Protein AF-A0A924TX08-F1 (afdb_monomer)

Foldseek 3Di:
DPDDPFAAWDWDPPDLQEIETATELDPVRPPCVLVVLVPRAHPAPDHHDYHDPHHPYHDPNSVVSVVVSVVVRVVVRD

Radius of gyration: 13.04 Å; Cα contacts (8 Å, |Δi|>4): 124; chains: 1; bounding box: 29×23×42 Å

Secondary structure (DSSP, 8-state):
-PPP-PPBPEEEEEETTEEEEEEEESTTT-TTHHHHHHH----TT---EEEEEEEEEE-HHHHHHHHHHHHHHHHHT-

pLDDT: mean 89.66, std 10.44, range [42.97, 97.81]

Mean predicted aligned error: 4.44 Å

Nearest PDB structures (foldseek):
  6xgy-assembly1_B-2  TM=8.417E-01  e=1.146E-02  Escherichia coli
  6xgz-assembly2_D  TM=7.682E-01  e=1.827E-02  Escherichia coli
  8ih8-assembly1_A  TM=6.734E-01  e=5.825E-01  Mycobacterium tuberculosis H37Rv
  4qtp-assembly2_B  TM=6.947E-01  e=9.923E-01  Mycobacterium avium subsp. paratuberculosis K-10

Solvent-accessible surface area (backbone atoms only — not comparable to full-atom values): 4482 Å² total; per-residue (Å²): 133,81,81,75,84,73,54,50,27,45,75,47,65,91,42,76,46,36,35,42,36,30,25,20,26,23,80,90,20,33,80,70,39,68,61,56,61,68,72,63,75,59,57,66,80,47,88,63,48,78,41,56,90,52,48,76,40,78,39,70,58,30,52,49,54,53,50,56,50,51,54,50,42,50,75,72,43,62

Structure (mmCIF, N/CA/C/O backbone):
data_AF-A0A924TX08-F1
#
_entry.id   AF-A0A924TX08-F1
#
loop_
_atom_site.group_PDB
_atom_site.id
_atom_site.type_symbol
_atom_site.label_atom_id
_atom_site.label_alt_id
_atom_site.label_comp_id
_atom_site.label_asym_id
_atom_site.label_entity_id
_atom_site.label_seq_id
_atom_site.pdbx_PDB_ins_code
_atom_site.Cartn_x
_atom_site.Cartn_y
_atom_site.Cartn_z
_atom_site.occupancy
_atom_site.B_iso_or_equiv
_atom_site.auth_seq_id
_atom_site.auth_comp_id
_atom_site.auth_asym_id
_atom_site.auth_atom_id
_atom_site.pdbx_PDB_model_num
ATOM 1 N N . MET A 1 1 ? 16.208 2.167 -27.647 1.00 48.50 1 MET A N 1
ATOM 2 C CA . MET A 1 1 ? 15.184 2.890 -26.860 1.00 48.50 1 MET A CA 1
ATOM 3 C C . MET A 1 1 ? 15.720 3.068 -25.451 1.00 48.50 1 MET A C 1
ATOM 5 O O . MET A 1 1 ? 16.143 2.073 -24.876 1.00 48.50 1 MET A O 1
ATOM 9 N N . MET A 1 2 ? 15.769 4.291 -24.919 1.00 42.97 2 MET A N 1
ATOM 10 C CA . MET A 1 2 ? 16.092 4.487 -23.500 1.00 42.97 2 MET A CA 1
ATOM 11 C C . MET A 1 2 ? 14.871 4.110 -22.649 1.00 42.97 2 MET A C 1
ATOM 13 O O . MET A 1 2 ? 13.758 4.448 -23.057 1.00 42.97 2 MET A O 1
ATOM 17 N N . PRO A 1 3 ? 15.035 3.399 -21.518 1.00 60.16 3 PRO A N 1
ATOM 18 C CA . PRO A 1 3 ? 13.914 3.095 -20.639 1.00 60.16 3 PRO A CA 1
ATOM 19 C C . PRO A 1 3 ? 13.308 4.411 -20.154 1.00 60.16 3 PRO A C 1
ATOM 21 O O . PRO A 1 3 ? 14.014 5.243 -19.584 1.00 60.16 3 PRO A O 1
ATOM 24 N N . THR A 1 4 ? 12.014 4.621 -20.388 1.00 60.06 4 THR A N 1
ATOM 25 C CA . THR A 1 4 ? 11.292 5.725 -19.754 1.00 60.06 4 THR A CA 1
ATOM 26 C C . THR A 1 4 ? 11.395 5.523 -18.242 1.00 60.06 4 THR A C 1
ATOM 28 O O . THR A 1 4 ? 11.103 4.412 -17.784 1.00 60.06 4 THR A O 1
ATOM 31 N N . PRO A 1 5 ? 11.832 6.524 -17.456 1.00 64.12 5 PRO A N 1
ATOM 32 C CA . PRO A 1 5 ? 11.883 6.382 -16.010 1.00 64.12 5 PRO A CA 1
ATOM 33 C C . PRO A 1 5 ? 10.484 6.033 -15.499 1.00 64.12 5 PRO A C 1
ATOM 35 O O . PRO A 1 5 ? 9.556 6.833 -15.615 1.00 64.12 5 PRO A O 1
ATOM 38 N N . LEU A 1 6 ? 10.311 4.815 -14.985 1.00 73.19 6 LEU A N 1
ATOM 39 C CA . LEU A 1 6 ? 9.083 4.437 -14.299 1.00 73.19 6 LEU A CA 1
ATOM 40 C C . LEU A 1 6 ? 9.047 5.232 -12.996 1.00 73.19 6 LEU A C 1
ATOM 42 O O . LEU A 1 6 ? 9.981 5.140 -12.199 1.00 73.19 6 LEU A O 1
ATOM 46 N N . ALA A 1 7 ? 7.985 6.010 -12.782 1.00 86.88 7 ALA A N 1
ATOM 47 C CA . ALA A 1 7 ? 7.771 6.658 -11.496 1.00 86.88 7 ALA A CA 1
ATOM 48 C C . ALA A 1 7 ? 7.765 5.575 -10.397 1.00 86.88 7 ALA A C 1
ATOM 50 O O . ALA A 1 7 ? 7.014 4.600 -10.532 1.00 86.88 7 ALA A O 1
ATOM 51 N N . PRO A 1 8 ? 8.601 5.689 -9.350 1.00 93.00 8 PRO A N 1
ATOM 52 C CA . PRO A 1 8 ? 8.676 4.677 -8.301 1.00 93.00 8 PRO A CA 1
ATOM 53 C C . PRO A 1 8 ? 7.331 4.550 -7.581 1.00 93.00 8 PRO A C 1
ATOM 55 O O . PRO A 1 8 ? 6.552 5.504 -7.544 1.00 93.00 8 PRO A O 1
ATOM 58 N N . ALA A 1 9 ? 7.055 3.377 -7.012 1.00 96.31 9 ALA A N 1
ATOM 59 C CA . ALA A 1 9 ? 5.933 3.206 -6.101 1.00 96.31 9 ALA A CA 1
ATOM 60 C C . ALA A 1 9 ? 6.061 4.208 -4.951 1.00 96.31 9 ALA A C 1
ATOM 62 O O . ALA A 1 9 ? 7.122 4.342 -4.338 1.00 96.31 9 ALA A O 1
ATOM 63 N N . ALA A 1 10 ? 4.972 4.904 -4.661 1.00 95.31 10 ALA A N 1
ATOM 64 C CA . ALA A 1 10 ? 4.918 5.884 -3.598 1.00 95.31 10 ALA A CA 1
ATOM 65 C C . ALA A 1 10 ? 3.599 5.775 -2.839 1.00 95.31 10 ALA A C 1
ATOM 67 O O . ALA A 1 10 ? 2.575 5.322 -3.362 1.00 95.31 10 ALA A O 1
ATOM 68 N N . ILE A 1 11 ? 3.651 6.213 -1.585 1.00 95.25 11 ILE A N 1
ATOM 69 C CA . ILE A 1 11 ? 2.498 6.327 -0.709 1.00 95.25 11 ILE A CA 1
ATOM 70 C C . ILE A 1 11 ? 2.559 7.643 0.062 1.00 95.25 11 ILE A C 1
ATOM 72 O O . ILE A 1 11 ? 3.625 8.061 0.517 1.00 95.25 11 ILE A O 1
ATOM 76 N N . SER A 1 12 ? 1.410 8.287 0.226 1.00 93.75 12 SER A N 1
ATOM 77 C CA . SER A 1 12 ? 1.240 9.433 1.117 1.00 93.75 12 SER A CA 1
ATOM 78 C C . SER A 1 12 ? -0.021 9.280 1.968 1.00 93.75 12 SER A C 1
ATOM 80 O O . SER A 1 12 ? -0.950 8.555 1.608 1.00 93.75 12 SER A O 1
ATOM 82 N N . GLN A 1 13 ? -0.043 9.949 3.122 1.00 93.88 13 GLN A N 1
ATOM 83 C CA . GLN A 1 13 ? -1.164 9.937 4.064 1.00 93.88 13 GLN A CA 1
ATOM 84 C C . GLN A 1 13 ? -1.652 11.379 4.293 1.00 93.88 13 GLN A C 1
ATOM 86 O O . GLN A 1 13 ? -1.269 12.003 5.282 1.00 93.88 13 GLN A O 1
ATOM 91 N N . PRO A 1 14 ? -2.443 11.960 3.367 1.00 94.12 14 PRO A N 1
ATOM 92 C CA . PRO A 1 14 ? -2.914 13.346 3.483 1.00 94.12 14 PRO A CA 1
ATOM 93 C C . PRO A 1 14 ? -3.860 13.579 4.671 1.00 94.12 14 PRO A C 1
ATOM 95 O O . PRO A 1 14 ? -4.015 14.712 5.117 1.00 94.12 14 PRO A O 1
ATOM 98 N N . ALA A 1 15 ? -4.490 12.523 5.190 1.00 91.81 15 ALA A N 1
ATOM 99 C CA . ALA A 1 15 ? -5.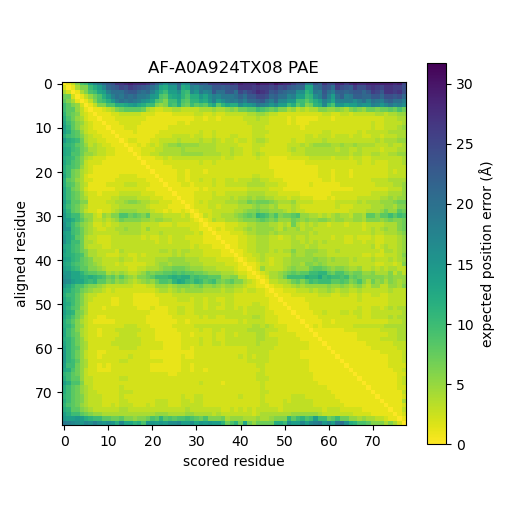277 12.556 6.418 1.00 91.81 15 ALA A CA 1
ATOM 100 C C . ALA A 1 15 ? -5.106 11.231 7.181 1.00 91.81 15 ALA A C 1
ATOM 102 O O . ALA A 1 15 ? -4.787 10.220 6.556 1.00 91.81 15 ALA A O 1
ATOM 103 N N . PRO A 1 16 ? -5.379 11.175 8.500 1.00 89.94 16 PRO A N 1
ATOM 104 C CA . PRO A 1 16 ? -5.142 9.973 9.308 1.00 89.94 16 PRO A CA 1
ATOM 105 C C . PRO A 1 16 ? -5.788 8.687 8.770 1.00 89.94 16 PRO A C 1
ATOM 107 O O . PRO A 1 16 ? -5.252 7.607 8.980 1.00 89.94 16 PRO A O 1
ATOM 110 N N . GLN A 1 17 ? -6.905 8.795 8.049 1.00 92.25 17 GLN A N 1
ATOM 111 C CA . GLN A 1 17 ? -7.653 7.664 7.481 1.00 92.25 17 GLN A CA 1
ATOM 112 C C . GLN A 1 17 ? -7.568 7.595 5.945 1.00 92.25 17 GLN A C 1
ATOM 114 O O . GLN A 1 17 ? -8.220 6.754 5.333 1.00 92.25 17 GLN A O 1
ATOM 119 N N . ALA A 1 18 ? -6.804 8.482 5.303 1.00 94.19 18 ALA A N 1
ATOM 120 C CA . ALA A 1 18 ? -6.708 8.566 3.849 1.00 94.19 18 ALA A CA 1
ATOM 121 C C . ALA A 1 18 ? -5.286 8.247 3.398 1.00 94.19 18 ALA A C 1
ATOM 123 O O . ALA A 1 18 ? -4.336 8.919 3.793 1.00 94.19 18 ALA A O 1
ATOM 124 N N . LEU A 1 19 ? -5.162 7.236 2.548 1.00 95.00 19 LEU A N 1
ATOM 125 C CA . LEU A 1 19 ? -3.912 6.768 1.967 1.00 95.00 19 LEU A CA 1
ATOM 126 C C . LEU A 1 19 ? -3.998 6.970 0.457 1.00 95.00 19 LEU A C 1
ATOM 128 O O . LEU A 1 19 ? -5.008 6.620 -0.148 1.00 95.00 19 LEU A O 1
ATOM 132 N N . VAL A 1 20 ? -2.958 7.522 -0.156 1.00 96.81 20 VAL A N 1
ATOM 133 C CA . VAL A 1 20 ? -2.878 7.705 -1.610 1.00 96.81 20 VAL A CA 1
ATOM 134 C C . VAL A 1 20 ? -1.695 6.905 -2.128 1.00 96.81 20 VAL A C 1
ATOM 136 O O . VAL A 1 20 ? -0.561 7.132 -1.708 1.00 96.81 20 VAL A O 1
ATOM 139 N N . LEU A 1 21 ? -1.973 5.963 -3.025 1.00 97.25 21 LEU A N 1
ATOM 140 C CA . LEU A 1 21 ? -1.003 5.107 -3.694 1.00 97.25 21 LEU A CA 1
ATOM 141 C C . LEU A 1 21 ? -0.751 5.654 -5.098 1.00 97.25 21 LEU A C 1
ATOM 143 O O . LEU A 1 21 ? -1.687 5.947 -5.847 1.00 97.25 21 LEU A O 1
ATOM 147 N N . SER A 1 22 ? 0.516 5.773 -5.473 1.00 96.69 22 SER A N 1
ATOM 148 C CA . SER A 1 22 ? 0.892 6.256 -6.798 1.00 96.69 22 SER A CA 1
ATOM 149 C C . SER A 1 22 ? 2.122 5.545 -7.349 1.00 96.69 22 SER A C 1
ATOM 151 O O . SER A 1 22 ? 2.824 4.823 -6.635 1.00 96.69 22 SER A O 1
ATOM 153 N N . GLY A 1 23 ? 2.362 5.723 -8.648 1.00 95.44 23 GLY A N 1
ATOM 154 C CA . GLY A 1 23 ? 3.551 5.209 -9.318 1.00 95.44 23 GLY A CA 1
ATOM 155 C C . GLY A 1 23 ? 3.477 3.718 -9.647 1.00 95.44 23 GLY A C 1
ATOM 156 O O . GLY A 1 23 ? 2.398 3.150 -9.834 1.00 95.44 23 GLY A O 1
ATOM 157 N N . CYS A 1 24 ? 4.643 3.101 -9.817 1.00 96.25 24 CYS A N 1
ATOM 158 C CA . CYS A 1 24 ? 4.790 1.753 -10.355 1.00 96.25 24 CYS A CA 1
ATOM 159 C C . CYS A 1 24 ? 4.919 0.708 -9.239 1.00 96.25 24 CYS A C 1
ATOM 161 O O . CYS A 1 24 ? 6.010 0.446 -8.738 1.00 96.25 24 CYS A O 1
ATOM 163 N N . TRP A 1 25 ? 3.817 0.044 -8.903 1.00 96.44 25 TRP A N 1
ATOM 164 C CA . TRP A 1 25 ? 3.752 -1.066 -7.949 1.00 96.44 25 TRP A CA 1
ATOM 165 C C . TRP A 1 25 ? 4.086 -2.397 -8.633 1.00 96.44 25 TRP A C 1
ATOM 167 O O . TRP A 1 25 ? 3.328 -3.362 -8.591 1.00 96.44 25 TRP A O 1
ATOM 177 N N . SER A 1 26 ? 5.235 -2.434 -9.304 1.00 95.06 26 SER A N 1
ATOM 178 C CA . SER A 1 26 ? 5.804 -3.658 -9.875 1.00 95.06 26 SER A CA 1
ATOM 179 C C . SER A 1 26 ? 7.120 -4.007 -9.197 1.00 95.06 26 SER A C 1
ATOM 181 O O . SER A 1 26 ? 7.741 -3.135 -8.589 1.00 95.06 26 SER A O 1
ATOM 183 N N . ALA A 1 27 ? 7.617 -5.231 -9.370 1.00 92.31 27 ALA A N 1
ATOM 184 C CA . ALA A 1 27 ? 8.907 -5.649 -8.815 1.00 92.31 27 ALA A CA 1
ATOM 185 C C . ALA A 1 27 ? 10.058 -4.671 -9.146 1.00 92.31 27 ALA A C 1
ATOM 187 O O . ALA A 1 27 ? 10.963 -4.474 -8.341 1.00 92.31 27 ALA A O 1
ATOM 188 N N . ARG A 1 28 ? 9.998 -4.005 -10.309 1.00 89.56 28 ARG A N 1
ATOM 189 C CA . ARG A 1 28 ? 10.982 -2.991 -10.734 1.00 89.56 28 ARG A CA 1
ATOM 190 C C . ARG A 1 28 ? 10.758 -1.604 -10.129 1.00 89.56 28 ARG A C 1
ATOM 192 O O . ARG A 1 28 ? 11.682 -0.800 -10.128 1.00 89.56 28 ARG A O 1
ATOM 199 N N . GLY A 1 29 ? 9.543 -1.305 -9.680 1.00 89.81 29 GLY A N 1
ATOM 200 C CA . GLY A 1 29 ? 9.147 0.017 -9.196 1.00 89.81 29 GLY A CA 1
ATOM 201 C C . GLY A 1 29 ? 9.003 0.132 -7.676 1.00 89.81 29 GLY A C 1
ATOM 202 O O . GLY A 1 29 ? 8.942 1.252 -7.180 1.00 89.81 29 GLY A O 1
ATOM 203 N N . LEU A 1 30 ? 8.999 -0.982 -6.931 1.00 91.31 30 LEU A N 1
ATOM 204 C CA . LEU A 1 30 ? 8.797 -0.976 -5.475 1.00 91.31 30 LEU A CA 1
ATOM 205 C C . LEU A 1 30 ? 9.853 -0.170 -4.700 1.00 91.31 30 LEU A C 1
ATOM 207 O O . LEU A 1 30 ? 9.502 0.497 -3.729 1.00 91.31 30 LEU A O 1
ATOM 211 N N . GLY A 1 31 ? 11.123 -0.186 -5.121 1.00 85.19 31 GLY A N 1
ATOM 212 C CA . GLY A 1 31 ? 12.180 0.618 -4.492 1.00 85.19 31 GLY A CA 1
ATOM 213 C C . GLY A 1 31 ? 12.142 0.569 -2.945 1.00 85.19 31 GLY A C 1
ATOM 214 O O . GLY A 1 31 ? 12.020 -0.518 -2.379 1.00 85.19 31 GLY A O 1
ATOM 215 N N . PRO A 1 32 ? 12.216 1.717 -2.237 1.00 85.00 32 PRO A N 1
ATOM 216 C CA . PRO A 1 32 ? 12.177 1.775 -0.772 1.00 85.00 32 PRO A CA 1
ATOM 217 C C . PRO A 1 32 ? 10.758 1.810 -0.161 1.00 85.00 32 PRO A C 1
ATOM 219 O O . PRO A 1 32 ? 10.634 1.947 1.060 1.00 85.00 32 PRO A O 1
ATOM 222 N N . VAL A 1 33 ? 9.682 1.689 -0.956 1.00 91.00 33 VAL A N 1
ATOM 223 C CA . VAL A 1 33 ? 8.295 1.904 -0.483 1.00 91.00 33 VAL A CA 1
ATOM 224 C C . VAL A 1 33 ? 7.891 0.943 0.641 1.00 91.00 33 VAL A C 1
ATOM 226 O O . VAL A 1 33 ? 7.087 1.290 1.505 1.00 91.00 33 VAL A O 1
ATOM 229 N N . GLY A 1 34 ? 8.505 -0.245 0.697 1.00 87.12 34 GLY A N 1
ATOM 230 C CA . GLY A 1 34 ? 8.286 -1.219 1.768 1.00 87.12 34 GLY A CA 1
ATOM 231 C C . GLY A 1 34 ? 8.577 -0.656 3.164 1.00 87.12 34 GLY A C 1
ATOM 232 O O . GLY A 1 34 ? 7.799 -0.882 4.089 1.00 87.12 34 GLY A O 1
ATOM 233 N N . HIS A 1 35 ? 9.637 0.145 3.317 1.00 87.31 35 HIS A N 1
ATOM 234 C CA . HIS A 1 35 ? 9.948 0.798 4.594 1.00 87.31 35 HIS A CA 1
ATOM 235 C C . HIS A 1 35 ? 8.951 1.909 4.933 1.00 87.31 35 HIS A C 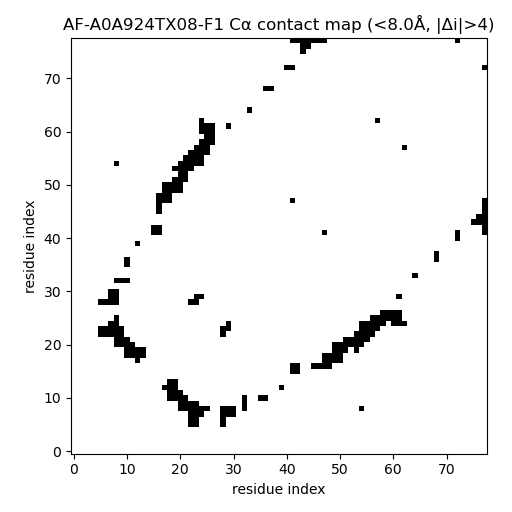1
ATOM 237 O O . HIS A 1 35 ? 8.577 2.069 6.094 1.00 87.31 35 HIS A O 1
ATOM 243 N N . GLN A 1 36 ? 8.471 2.648 3.931 1.00 90.06 36 GLN A N 1
ATOM 244 C CA . GLN A 1 36 ? 7.455 3.685 4.137 1.00 90.06 36 GLN A CA 1
ATOM 245 C C . GLN A 1 36 ? 6.127 3.072 4.597 1.00 90.06 36 GLN A C 1
ATOM 247 O O . GLN A 1 36 ? 5.496 3.576 5.519 1.00 90.06 36 GLN A O 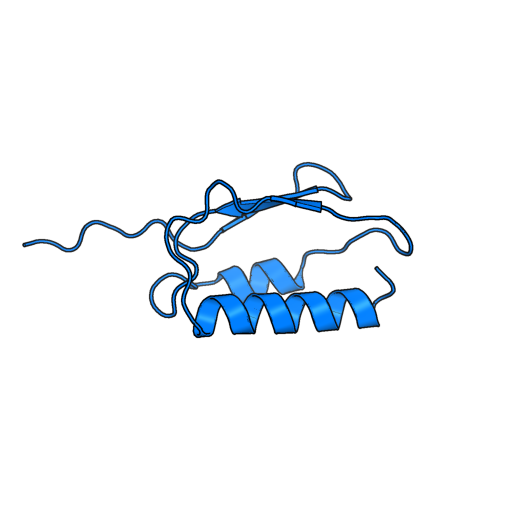1
ATOM 252 N N . LEU A 1 37 ? 5.734 1.923 4.040 1.00 90.56 37 LEU A N 1
ATOM 253 C CA . LEU A 1 37 ? 4.551 1.193 4.503 1.00 90.56 37 LEU A CA 1
ATOM 254 C C . LEU A 1 37 ? 4.671 0.776 5.971 1.00 90.56 37 LEU A C 1
ATOM 256 O O . LEU A 1 37 ? 3.664 0.719 6.673 1.00 90.56 37 LEU A O 1
ATOM 260 N N . GLN A 1 38 ? 5.880 0.482 6.458 1.00 87.25 38 GLN A N 1
ATOM 261 C CA . GLN A 1 38 ? 6.144 0.109 7.854 1.00 87.25 38 GLN A CA 1
ATOM 262 C C . GLN A 1 38 ? 6.007 1.256 8.853 1.00 87.25 38 GLN A C 1
ATOM 264 O O . GLN A 1 38 ? 5.658 0.992 10.005 1.00 87.25 38 GLN A O 1
ATOM 269 N N . SER A 1 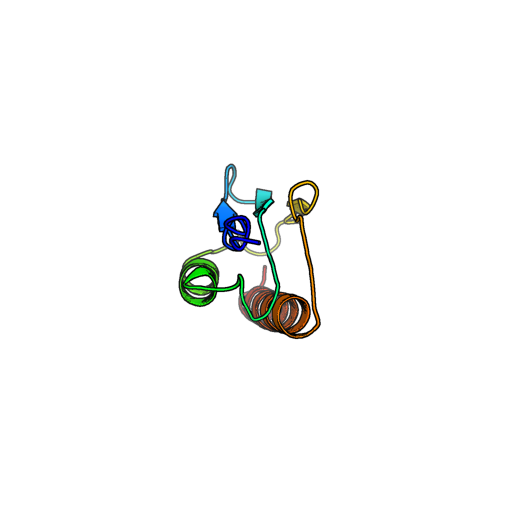39 ? 6.223 2.505 8.441 1.00 88.69 39 SER A N 1
ATOM 270 C CA . SER A 1 39 ? 6.058 3.666 9.324 1.00 88.69 39 SER A CA 1
ATOM 271 C C . SER A 1 39 ? 4.613 4.158 9.414 1.00 88.69 39 SER A C 1
ATOM 273 O O . SER A 1 39 ? 4.248 4.788 10.404 1.00 88.69 39 SER A O 1
ATOM 275 N N . LEU A 1 40 ? 3.771 3.838 8.427 1.00 89.69 40 LEU A N 1
ATOM 276 C CA . LEU A 1 40 ? 2.375 4.265 8.415 1.00 89.69 40 LEU A CA 1
ATOM 277 C C . LEU A 1 40 ? 1.552 3.560 9.496 1.00 89.69 40 LEU A C 1
ATOM 279 O O . LEU A 1 40 ? 1.667 2.348 9.722 1.00 89.69 40 LEU A O 1
ATOM 283 N N . ARG A 1 41 ? 0.701 4.345 10.153 1.00 88.19 41 ARG A N 1
ATOM 284 C CA . ARG A 1 41 ? -0.248 3.905 11.176 1.00 88.19 41 ARG A CA 1
ATOM 285 C C . ARG A 1 41 ? -1.620 4.469 10.843 1.00 88.19 41 ARG A C 1
ATOM 287 O O . ARG A 1 41 ? -1.736 5.615 10.405 1.00 88.19 41 ARG A O 1
ATOM 294 N N . LEU A 1 42 ? -2.644 3.660 11.072 1.00 90.38 42 LEU A N 1
ATOM 295 C CA . LEU A 1 42 ? -4.038 4.067 10.966 1.00 90.38 42 LEU A CA 1
ATOM 296 C C . LEU A 1 42 ? -4.656 4.135 12.369 1.00 90.38 42 LEU A C 1
ATOM 298 O O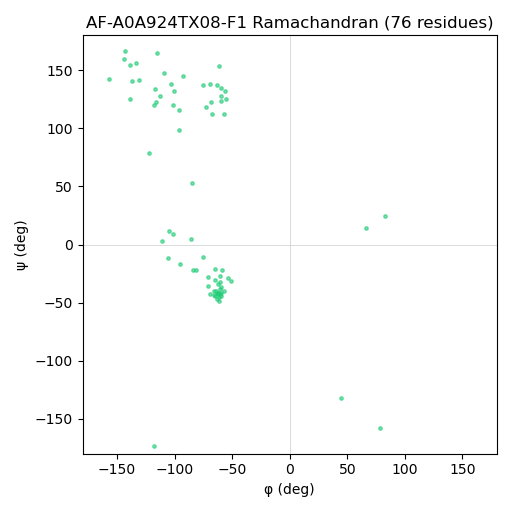 . LEU A 1 42 ? -4.252 3.368 13.249 1.00 90.38 42 LEU A O 1
ATOM 302 N N . PRO A 1 43 ? -5.609 5.050 12.612 1.00 87.88 43 PRO A N 1
ATOM 303 C CA . PRO A 1 43 ? -6.370 5.063 13.854 1.00 87.88 43 PRO A CA 1
ATOM 304 C C . PRO A 1 43 ? -7.128 3.744 14.033 1.00 87.88 43 PRO A C 1
ATOM 306 O O . PRO A 1 43 ? -7.764 3.265 13.098 1.00 87.88 43 PRO A O 1
ATOM 309 N N . LYS A 1 44 ? -7.082 3.177 15.241 1.00 86.81 44 LYS A N 1
ATOM 310 C CA . LYS A 1 44 ? -7.775 1.920 15.553 1.00 86.81 44 LYS A CA 1
ATOM 311 C C . LYS A 1 44 ? -9.288 2.065 15.409 1.00 86.81 44 LYS A C 1
ATOM 313 O O . LYS A 1 44 ? -9.853 3.050 15.885 1.00 86.81 44 LYS A O 1
ATOM 318 N N . GLY A 1 45 ? -9.929 1.060 14.815 1.00 83.25 45 GLY A N 1
ATOM 319 C CA . GLY A 1 45 ? -11.385 1.002 14.654 1.00 83.25 45 GLY A CA 1
ATOM 320 C C . GLY A 1 45 ? -11.970 2.064 13.717 1.00 83.25 45 GLY A C 1
ATOM 321 O O . GLY A 1 45 ? -13.180 2.289 13.739 1.00 83.25 45 GLY A O 1
ATOM 322 N N . ALA A 1 46 ? -11.135 2.734 12.919 1.00 82.94 46 ALA A N 1
ATOM 323 C CA . ALA A 1 46 ? -11.567 3.732 11.951 1.00 82.94 46 ALA A CA 1
ATOM 324 C C . ALA A 1 46 ? -11.546 3.146 10.535 1.00 82.94 46 ALA A C 1
ATOM 326 O O . ALA A 1 46 ? -10.587 2.488 10.140 1.00 82.94 46 ALA A O 1
ATOM 327 N N . GLN A 1 47 ? -12.569 3.439 9.728 1.00 87.62 47 GLN A N 1
ATOM 328 C CA . GLN A 1 47 ? -12.530 3.077 8.311 1.00 87.62 47 GLN A CA 1
ATOM 329 C C . GLN A 1 47 ? -11.463 3.895 7.583 1.00 87.62 47 GLN A C 1
ATOM 331 O O . GLN A 1 47 ? -11.611 5.098 7.386 1.00 87.62 47 GLN A O 1
ATOM 336 N N . ALA A 1 48 ? -10.407 3.226 7.130 1.00 91.06 48 ALA A N 1
ATOM 337 C CA . ALA A 1 48 ? -9.410 3.830 6.261 1.00 91.06 48 ALA A CA 1
ATOM 338 C C . ALA A 1 48 ? -9.730 3.596 4.778 1.00 91.06 48 ALA A C 1
ATOM 340 O O . ALA A 1 48 ? -10.205 2.529 4.384 1.00 91.06 48 ALA A O 1
ATOM 341 N N . ARG A 1 49 ? 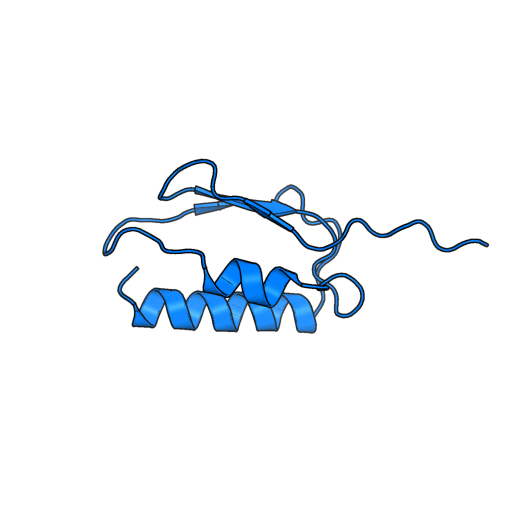-9.414 4.586 3.939 1.00 93.06 49 ARG A N 1
ATOM 342 C CA . ARG A 1 49 ? -9.516 4.511 2.478 1.00 93.06 49 ARG A CA 1
ATOM 343 C C . ARG A 1 49 ? -8.122 4.552 1.864 1.00 93.06 49 ARG A C 1
ATOM 345 O O . ARG A 1 49 ? -7.367 5.487 2.119 1.00 93.06 49 ARG A O 1
ATOM 352 N N . ALA A 1 50 ? -7.823 3.581 1.007 1.00 94.31 50 ALA A N 1
ATOM 353 C CA . ALA A 1 50 ? -6.676 3.623 0.109 1.00 94.31 50 ALA A CA 1
ATOM 354 C C . ALA A 1 50 ? -7.139 4.002 -1.302 1.00 94.31 50 ALA A C 1
ATOM 356 O O . ALA A 1 50 ? -7.976 3.322 -1.893 1.00 94.31 50 ALA A O 1
ATOM 357 N N . ASP A 1 51 ? -6.615 5.106 -1.824 1.00 96.62 51 ASP A N 1
ATOM 358 C CA . ASP A 1 51 ? -6.862 5.587 -3.175 1.00 96.62 51 ASP A CA 1
ATOM 359 C C . ASP A 1 51 ? -5.739 5.126 -4.108 1.00 96.62 51 ASP A C 1
ATOM 361 O O . ASP A 1 51 ? -4.582 5.499 -3.923 1.00 96.62 51 ASP A O 1
ATOM 365 N N . GLY A 1 52 ? -6.081 4.293 -5.090 1.00 96.50 52 GLY A N 1
ATOM 366 C CA . GLY A 1 52 ? -5.150 3.748 -6.077 1.00 96.50 52 GLY A CA 1
ATOM 367 C C . GLY A 1 52 ? -5.196 4.434 -7.442 1.00 96.50 52 GLY A C 1
ATOM 368 O O . GLY A 1 52 ? -4.584 3.919 -8.374 1.00 96.50 52 GLY A O 1
ATOM 369 N N . ALA A 1 53 ? -5.914 5.555 -7.599 1.00 97.19 53 ALA A N 1
ATOM 370 C CA . ALA A 1 53 ? -6.159 6.176 -8.908 1.00 97.19 53 ALA A CA 1
ATOM 371 C C . ALA A 1 53 ? -4.881 6.571 -9.674 1.00 97.19 53 ALA A C 1
ATOM 373 O O . ALA A 1 53 ? -4.906 6.694 -10.897 1.00 97.19 53 ALA A O 1
ATOM 374 N N . HIS A 1 54 ? -3.761 6.752 -8.969 1.00 96.25 54 HIS A N 1
ATOM 375 C CA . HIS A 1 54 ? -2.471 7.136 -9.546 1.00 96.25 54 HIS A CA 1
ATOM 376 C C . HIS A 1 54 ? -1.461 5.979 -9.636 1.00 96.25 54 HIS A C 1
ATOM 378 O O . HIS A 1 54 ? -0.278 6.218 -9.900 1.00 96.25 54 HIS A O 1
ATOM 384 N N . ILE A 1 55 ? -1.892 4.730 -9.419 1.00 96.50 55 ILE A N 1
ATOM 385 C CA . ILE A 1 55 ? -1.076 3.544 -9.698 1.00 96.50 55 ILE A CA 1
ATOM 386 C C . ILE A 1 55 ? -1.005 3.361 -11.214 1.00 96.50 55 ILE A C 1
ATOM 388 O O . ILE A 1 55 ? -2.018 3.145 -11.874 1.00 96.50 55 ILE A O 1
ATOM 392 N N . VAL A 1 56 ? 0.203 3.433 -11.771 1.00 95.25 56 VAL A N 1
ATOM 393 C CA . VAL A 1 56 ? 0.413 3.346 -13.229 1.00 95.25 56 VAL A CA 1
ATOM 394 C C . VAL A 1 56 ? 0.752 1.932 -13.700 1.00 95.25 56 VAL A C 1
ATOM 396 O O . VAL A 1 56 ? 0.657 1.634 -14.886 1.00 95.25 56 VAL A O 1
ATOM 399 N N . ALA A 1 57 ? 1.158 1.058 -12.777 1.00 95.00 57 AL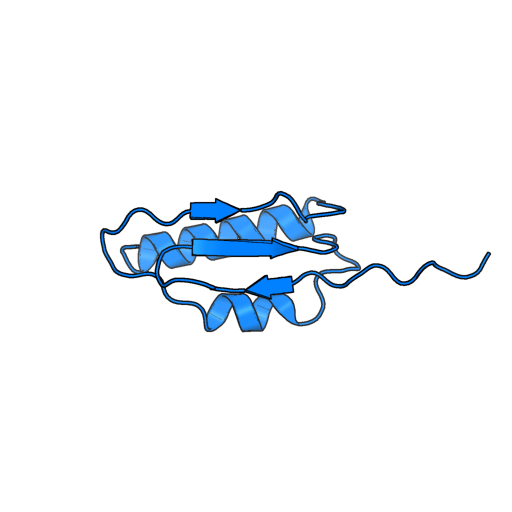A A N 1
ATOM 400 C CA . ALA A 1 57 ? 1.369 -0.366 -13.011 1.00 95.00 57 ALA A CA 1
ATOM 401 C C . ALA A 1 57 ? 1.275 -1.127 -11.683 1.00 95.00 57 ALA A C 1
ATOM 403 O O . ALA A 1 57 ? 1.760 -0.634 -10.665 1.00 95.00 57 ALA A O 1
ATOM 404 N N . LEU A 1 58 ? 0.697 -2.328 -11.711 1.00 96.56 58 LEU A N 1
ATOM 405 C CA . LEU A 1 58 ? 0.607 -3.242 -10.573 1.00 96.56 58 LEU A CA 1
ATOM 406 C C . LEU A 1 58 ? 0.890 -4.665 -11.062 1.00 96.56 58 LEU A C 1
ATOM 408 O O . LEU A 1 58 ? 0.239 -5.130 -11.995 1.00 96.56 58 LEU A O 1
ATOM 412 N N . ASP A 1 59 ? 1.854 -5.345 -10.446 1.00 96.44 59 ASP A N 1
ATOM 413 C CA . ASP A 1 59 ? 2.094 -6.774 -10.666 1.00 96.44 59 ASP A CA 1
ATOM 414 C C . ASP A 1 59 ? 1.900 -7.581 -9.373 1.00 96.44 59 ASP A C 1
ATOM 416 O O . ASP A 1 59 ? 1.471 -7.062 -8.339 1.00 96.44 59 ASP A O 1
ATOM 420 N N . THR A 1 60 ? 2.227 -8.872 -9.430 1.00 97.81 60 THR A N 1
ATOM 421 C CA . THR A 1 60 ? 2.096 -9.782 -8.286 1.00 97.81 60 THR A CA 1
ATOM 422 C C . THR A 1 60 ? 2.975 -9.369 -7.101 1.00 97.81 60 THR A C 1
ATOM 424 O O . THR A 1 60 ? 2.555 -9.530 -5.958 1.00 97.81 60 THR A O 1
ATOM 427 N N . ALA A 1 61 ? 4.163 -8.800 -7.333 1.00 95.94 61 ALA A N 1
ATOM 428 C CA . ALA A 1 61 ? 5.035 -8.346 -6.252 1.00 95.94 61 ALA A CA 1
ATOM 429 C C . ALA A 1 61 ? 4.439 -7.126 -5.535 1.00 95.94 61 ALA A C 1
ATOM 431 O O . ALA A 1 61 ? 4.433 -7.075 -4.304 1.00 95.94 61 ALA A O 1
ATOM 432 N N . GLY A 1 62 ? 3.885 -6.171 -6.290 1.00 96.25 62 GLY A N 1
ATOM 433 C CA . GLY A 1 62 ? 3.176 -5.029 -5.709 1.00 96.25 62 GLY A CA 1
ATOM 434 C C . GLY A 1 62 ? 1.911 -5.433 -4.956 1.00 96.25 62 GLY A C 1
ATOM 435 O O . GLY A 1 62 ? 1.694 -4.975 -3.835 1.00 96.25 62 GLY A O 1
ATOM 436 N N . ALA A 1 63 ? 1.108 -6.333 -5.529 1.00 97.25 63 ALA A N 1
ATOM 437 C CA . ALA A 1 63 ? -0.098 -6.847 -4.883 1.00 97.25 63 ALA A CA 1
ATOM 438 C C . ALA A 1 63 ? 0.228 -7.601 -3.582 1.00 97.25 63 ALA A C 1
ATOM 440 O O . ALA A 1 63 ? -0.433 -7.393 -2.565 1.00 97.25 63 ALA A O 1
ATOM 441 N N . TRP A 1 64 ? 1.285 -8.419 -3.587 1.00 96.94 64 TRP A N 1
ATOM 442 C CA . TRP A 1 64 ? 1.754 -9.123 -2.395 1.00 96.94 64 TRP A CA 1
ATOM 443 C C . TRP A 1 64 ? 2.184 -8.159 -1.287 1.00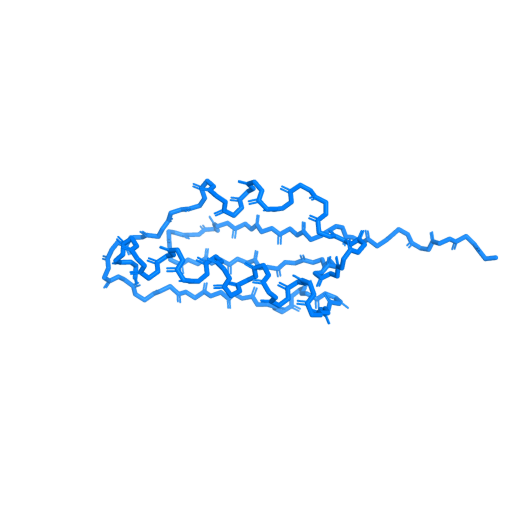 96.94 64 TRP A C 1
ATOM 445 O O . TRP A 1 64 ? 1.784 -8.324 -0.136 1.00 96.94 64 TRP A O 1
ATOM 455 N N . LEU A 1 65 ? 2.943 -7.112 -1.622 1.00 95.75 65 LEU A N 1
ATOM 456 C CA . LEU A 1 65 ? 3.361 -6.110 -0.642 1.00 95.75 65 LEU A CA 1
ATOM 457 C C . LEU A 1 65 ? 2.159 -5.395 -0.001 1.00 95.75 65 LEU A C 1
ATOM 459 O O . LEU A 1 65 ? 2.135 -5.205 1.216 1.00 95.75 65 LEU A O 1
ATOM 463 N N . LEU A 1 66 ? 1.150 -5.032 -0.801 1.00 95.88 66 LEU A N 1
ATOM 464 C CA . LEU A 1 66 ? -0.088 -4.421 -0.307 1.00 95.88 66 LEU A CA 1
ATOM 465 C C . LEU A 1 66 ? -0.877 -5.372 0.601 1.00 95.88 66 LEU A C 1
ATOM 467 O O . LEU A 1 66 ? -1.387 -4.940 1.633 1.00 95.88 66 LEU A O 1
ATOM 471 N N . GLN A 1 67 ? -0.935 -6.661 0.260 1.00 96.38 67 GLN A N 1
ATOM 472 C CA . GLN A 1 67 ? -1.582 -7.676 1.090 1.00 96.38 67 GLN A CA 1
ATOM 473 C C . GLN A 1 67 ? -0.878 -7.835 2.445 1.00 96.38 67 GLN A C 1
ATOM 475 O O . GLN A 1 67 ? -1.537 -7.802 3.481 1.00 96.38 67 GLN A O 1
ATOM 480 N N . GLN A 1 68 ? 0.453 -7.939 2.455 1.00 95.25 68 GLN A N 1
ATOM 481 C CA . GLN A 1 68 ? 1.238 -8.031 3.693 1.00 95.25 68 GLN A CA 1
ATOM 482 C C . GLN A 1 68 ? 1.057 -6.791 4.577 1.00 95.25 68 GLN A C 1
ATOM 484 O O . GLN A 1 68 ? 0.949 -6.882 5.801 1.00 95.25 68 GLN A O 1
ATOM 489 N N . TRP A 1 69 ? 0.978 -5.612 3.960 1.00 94.50 69 TRP A N 1
ATOM 490 C CA . TRP A 1 69 ? 0.687 -4.380 4.680 1.00 94.50 69 TRP A CA 1
ATOM 491 C C . TRP A 1 69 ? -0.727 -4.367 5.278 1.00 94.50 69 TRP A C 1
ATOM 493 O O . TRP A 1 69 ? -0.888 -4.010 6.446 1.00 94.50 69 TRP A O 1
ATOM 503 N N . LEU A 1 70 ? -1.736 -4.804 4.522 1.00 93.31 70 LEU A N 1
ATOM 504 C CA . LEU A 1 70 ? -3.118 -4.915 4.992 1.00 93.31 70 LEU A CA 1
ATOM 505 C C . LEU A 1 70 ? -3.256 -5.904 6.157 1.00 93.31 70 LEU A C 1
ATOM 507 O O . LEU A 1 70 ? -3.950 -5.615 7.130 1.00 93.31 70 LEU A O 1
ATOM 511 N N . GLU A 1 71 ? -2.585 -7.052 6.088 1.00 94.56 71 GLU A N 1
ATOM 512 C CA . GLU A 1 71 ? -2.545 -8.036 7.177 1.00 94.56 71 GLU A CA 1
ATOM 513 C C . GLU A 1 71 ? -1.958 -7.439 8.455 1.00 94.56 71 GLU A C 1
ATOM 515 O O . GLU A 1 71 ? -2.539 -7.595 9.531 1.00 94.56 71 GLU A O 1
ATOM 520 N N . ARG A 1 72 ? -0.861 -6.683 8.336 1.00 93.56 72 ARG A N 1
AT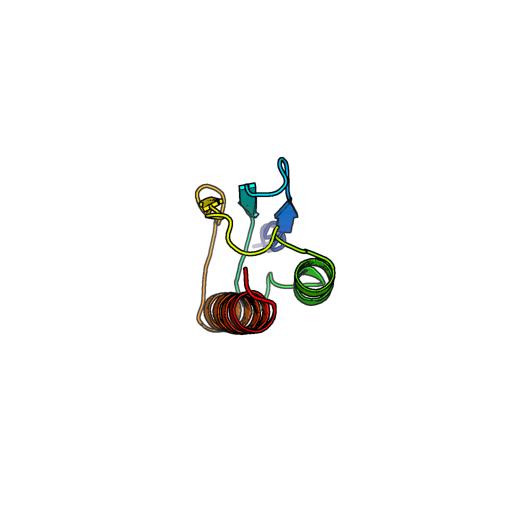OM 521 C CA . ARG A 1 72 ? -0.262 -5.983 9.474 1.00 93.56 72 ARG A CA 1
ATOM 522 C C . ARG A 1 72 ? -1.227 -4.971 10.091 1.00 93.56 72 ARG A C 1
ATOM 524 O O . ARG A 1 72 ? -1.410 -4.973 11.303 1.00 93.56 72 ARG A O 1
ATOM 531 N N . LEU A 1 73 ? -1.861 -4.129 9.274 1.00 91.31 73 LEU A N 1
ATOM 532 C CA . LEU A 1 73 ? -2.814 -3.123 9.756 1.00 91.31 73 LEU A CA 1
ATOM 533 C C . LEU A 1 73 ? -3.993 -3.769 10.500 1.00 91.31 73 LEU A C 1
ATOM 535 O O . LEU A 1 73 ? -4.363 -3.311 11.579 1.00 91.31 73 LEU A O 1
ATOM 539 N N . ARG A 1 74 ? -4.521 -4.884 9.983 1.00 90.62 74 ARG A N 1
ATOM 540 C CA . ARG A 1 74 ? -5.572 -5.662 10.661 1.00 90.62 74 ARG A CA 1
ATOM 541 C C . ARG A 1 74 ? -5.099 -6.221 12.000 1.00 90.62 74 ARG A C 1
ATOM 543 O O . ARG A 1 74 ? -5.839 -6.163 12.977 1.00 90.62 74 ARG A O 1
ATOM 550 N N . ALA A 1 75 ? -3.868 -6.729 12.068 1.00 90.69 75 ALA A N 1
ATOM 551 C CA . ALA A 1 75 ? -3.281 -7.206 13.320 1.00 90.69 75 ALA A CA 1
ATOM 552 C C . ALA A 1 75 ? -3.080 -6.073 14.350 1.00 90.69 75 ALA A C 1
ATOM 554 O O . ALA A 1 75 ? -3.184 -6.305 15.552 1.00 90.69 75 ALA A O 1
ATOM 555 N N . GLU A 1 76 ? -2.839 -4.838 13.895 1.00 88.88 76 GLU A N 1
ATOM 556 C CA . GLU A 1 76 ? -2.744 -3.639 14.743 1.00 88.88 76 GLU A CA 1
ATOM 557 C C . GLU A 1 76 ? -4.120 -3.127 15.233 1.00 88.88 76 GLU A C 1
ATOM 559 O O . GLU A 1 76 ? -4.179 -2.285 16.139 1.00 88.88 76 GLU A O 1
ATOM 564 N N . GLY A 1 77 ? -5.222 -3.660 14.690 1.00 83.44 77 GLY A N 1
ATOM 565 C CA . GLY A 1 77 ? -6.596 -3.268 15.018 1.00 83.44 77 GLY A CA 1
ATOM 566 C C . GLY A 1 77 ? -7.085 -2.024 14.272 1.00 83.44 77 GLY A C 1
ATOM 567 O O . GLY A 1 77 ? -7.949 -1.311 14.792 1.00 83.44 77 GLY A O 1
ATOM 568 N N . ALA A 1 78 ? -6.493 -1.737 13.109 1.00 73.50 78 ALA A N 1
ATOM 569 C CA . ALA A 1 78 ? -7.035 -0.777 12.151 1.00 73.50 78 ALA A CA 1
ATOM 570 C C . ALA A 1 78 ? -8.337 -1.301 11.530 1.00 73.50 78 ALA A C 1
ATOM 572 O O . ALA A 1 78 ? -8.386 -2.503 11.172 1.00 73.50 78 ALA A O 1
#

Sequence (78 aa):
MMPTPLAPAAISQPAPQALVLSGCWSARGLGPVGHQLQSLRLPKGAQARADGAHIVALDTAGAWLLQQWLERLRAEGA